Protein AF-G0HYM0-F1 (afdb_monomer_lite)

Secondary structure (DSSP, 8-state):
-HHHHHHHTT-PPPPHHHHHHHHHHHHHTTSEEEEEEE-STT--EEEEEEESS-HHHHHHHHHT-

Organism: Haloarcula hispanica (strain ATCC 33960 / DSM 4426 / JCM 8911 / NBRC 102182 / NCIMB 2187 / VKM B-1755) (NCBI:txid634497)

InterPro domains:
  IPR015163 Cdc6, C-terminal [PF09079] (1-61)
  IPR015163 Cdc6, C-terminal [cd08768] (2-58)
  IPR036388 Winged helix-like DNA-binding domain superfamily [G3DSA:1.10.10.10] (1-65)
  IPR036390 Winged helix DNA-binding domain superfamily [SSF46785] (1-62)

pLDDT: mean 94.92, std 5.61, range [61.78, 98.5]

Sequence (65 aa):
MYERLCESNGVDPLKVRRVRDLLSELAFLSLVEQERKGRGKGKGAHTVNQLVDDPEVVIKACKSA

Foldseek 3Di:
DQCVVCVVVVHDDDDPVVVVVVLVVCVVVLQWPKDWADPPPPPGIDIDIGGPDDPVVVVVVVVVD

Structure (mmCIF, N/CA/C/O backbone):
data_AF-G0HYM0-F1
#
_entry.id   AF-G0HYM0-F1
#
loop_
_atom_site.group_PDB
_atom_site.id
_atom_site.type_symbol
_atom_site.label_atom_id
_atom_site.label_alt_id
_atom_site.label_comp_id
_atom_site.label_asym_id
_atom_site.label_entity_id
_atom_site.label_seq_id
_atom_site.pdbx_PDB_ins_code
_atom_site.Cartn_x
_atom_site.Cartn_y
_atom_site.Cartn_z
_atom_site.occupancy
_atom_site.B_iso_or_equiv
_atom_site.auth_seq_id
_atom_site.auth_comp_id
_atom_site.auth_asym_id
_atom_site.auth_atom_id
_atom_site.pdbx_PDB_model_num
ATOM 1 N N . MET A 1 1 ? -6.496 8.168 -5.734 1.00 83.12 1 MET A N 1
ATOM 2 C CA . MET A 1 1 ? -7.484 7.376 -4.968 1.00 83.12 1 MET A CA 1
ATOM 3 C C . MET A 1 1 ? -7.398 7.697 -3.479 1.00 83.12 1 MET A C 1
ATOM 5 O O . MET A 1 1 ? -8.403 8.146 -2.961 1.00 83.12 1 MET A O 1
ATOM 9 N N . TYR A 1 2 ? -6.227 7.593 -2.833 1.00 94.25 2 TYR A N 1
ATOM 10 C CA . TYR A 1 2 ? -6.031 7.964 -1.415 1.00 94.25 2 TYR A CA 1
ATOM 11 C C . TYR A 1 2 ? -6.527 9.376 -1.043 1.00 94.25 2 TYR A C 1
ATOM 13 O O . TYR A 1 2 ? -7.411 9.500 -0.209 1.00 94.25 2 TYR A O 1
ATOM 21 N N . GLU A 1 3 ? -6.038 10.426 -1.710 1.00 95.25 3 GLU A N 1
ATOM 22 C CA . GLU A 1 3 ? -6.411 11.817 -1.376 1.00 95.25 3 GLU A CA 1
ATOM 23 C C . GLU A 1 3 ? -7.923 12.072 -1.494 1.00 95.25 3 GLU A C 1
ATOM 25 O O . GLU A 1 3 ? -8.505 12.727 -0.639 1.00 95.25 3 GLU A O 1
ATOM 30 N N . ARG A 1 4 ? -8.578 11.466 -2.497 1.00 95.75 4 ARG A N 1
ATOM 31 C CA . ARG A 1 4 ? -10.040 11.546 -2.667 1.00 95.75 4 ARG A CA 1
ATOM 32 C C . ARG A 1 4 ? -10.795 10.857 -1.526 1.00 95.75 4 ARG A C 1
ATOM 34 O O . ARG A 1 4 ? -11.858 11.321 -1.136 1.00 95.75 4 ARG A O 1
ATOM 41 N N . LEU A 1 5 ? -10.264 9.748 -1.002 1.00 95.94 5 LEU A N 1
ATOM 42 C CA . LEU A 1 5 ? -10.848 9.072 0.159 1.00 95.94 5 LEU A CA 1
ATOM 43 C C . LEU A 1 5 ? -10.721 9.943 1.412 1.00 95.94 5 LEU A C 1
ATOM 45 O O . LEU A 1 5 ? -11.706 10.085 2.131 1.00 95.94 5 LEU A O 1
ATOM 49 N N . CYS A 1 6 ? -9.560 10.563 1.639 1.00 97.06 6 CYS A N 1
ATOM 50 C CA . CYS A 1 6 ? -9.364 11.513 2.738 1.00 97.06 6 CYS A CA 1
ATOM 51 C C . CYS A 1 6 ? -10.372 12.668 2.671 1.00 97.06 6 CYS A C 1
ATOM 53 O O . CYS A 1 6 ? -11.085 12.915 3.640 1.00 97.06 6 CYS A O 1
ATOM 55 N N . GLU A 1 7 ? -10.515 13.284 1.496 1.00 96.12 7 GLU A N 1
ATOM 56 C CA . GLU A 1 7 ? -11.484 14.355 1.250 1.00 96.12 7 GLU A CA 1
ATOM 57 C C . GLU A 1 7 ? -12.927 13.908 1.542 1.00 96.12 7 GLU A C 1
ATOM 59 O O . GLU A 1 7 ? -13.630 14.562 2.307 1.00 96.12 7 GLU A O 1
ATOM 64 N N . SER A 1 8 ? -13.352 12.747 1.024 1.00 97.19 8 SER A N 1
ATOM 65 C CA . SER A 1 8 ? -14.708 12.220 1.268 1.00 97.19 8 SER A CA 1
ATOM 66 C C . SER A 1 8 ? -15.006 11.889 2.737 1.00 97.19 8 SER A C 1
ATOM 68 O O . SER A 1 8 ? -16.171 11.832 3.120 1.00 97.19 8 SER A O 1
ATOM 70 N N . ASN A 1 9 ? -13.969 11.682 3.557 1.00 96.00 9 ASN A N 1
ATOM 71 C CA . ASN A 1 9 ? -14.088 11.418 4.993 1.00 96.00 9 ASN A CA 1
ATOM 72 C C . ASN A 1 9 ? -13.797 12.664 5.853 1.00 96.00 9 ASN A C 1
ATOM 74 O O . ASN A 1 9 ? -13.778 12.557 7.076 1.00 96.00 9 ASN A O 1
ATOM 78 N N . GLY A 1 10 ? -13.565 13.834 5.243 1.00 96.88 10 GLY A N 1
ATOM 79 C CA . GLY A 1 10 ? -13.296 15.082 5.962 1.00 96.88 10 GLY A CA 1
ATOM 80 C C . GLY A 1 10 ? -11.984 15.081 6.752 1.00 96.88 10 GLY A C 1
ATOM 81 O O . GLY A 1 10 ? -11.899 15.746 7.782 1.00 96.88 10 GLY A O 1
ATOM 82 N N . VAL A 1 11 ? -10.980 14.319 6.304 1.00 97.25 11 VAL A N 1
ATOM 83 C CA . VAL A 1 11 ? -9.666 14.230 6.958 1.00 97.25 11 VAL A CA 1
ATOM 84 C C . VAL A 1 11 ? -8.557 14.785 6.071 1.00 97.25 11 VAL A C 1
ATOM 86 O O . VAL A 1 11 ? -8.574 14.615 4.850 1.00 97.25 11 VAL A O 1
ATOM 89 N N . ASP A 1 12 ? -7.554 15.402 6.694 1.00 97.50 12 ASP A N 1
ATOM 90 C CA . ASP A 1 12 ? -6.395 15.928 5.976 1.00 97.50 12 ASP A CA 1
ATOM 91 C C . ASP A 1 12 ? -5.519 14.786 5.425 1.00 97.50 12 ASP A C 1
ATOM 93 O O . ASP A 1 12 ? -5.153 13.863 6.165 1.00 97.50 12 ASP A O 1
ATOM 97 N N . PRO A 1 13 ? -5.134 14.822 4.135 1.00 97.75 13 PRO A N 1
ATOM 98 C CA . PRO A 1 13 ? -4.268 13.805 3.563 1.00 97.75 13 PRO A CA 1
ATOM 99 C C . PRO A 1 13 ? -2.845 13.910 4.122 1.00 97.75 13 PRO A C 1
ATOM 101 O O . PRO A 1 13 ? -2.269 14.991 4.272 1.00 97.75 13 PRO A O 1
ATOM 104 N N . LEU A 1 14 ? -2.219 12.756 4.357 1.00 97.56 14 LEU A N 1
ATOM 105 C CA . LEU A 1 14 ? -0.800 12.705 4.690 1.00 97.56 14 LEU A CA 1
ATOM 106 C C . LEU A 1 14 ? 0.055 13.127 3.492 1.00 97.56 14 LEU A C 1
ATOM 108 O O . LEU A 1 14 ? -0.280 12.890 2.330 1.00 97.56 14 LEU A O 1
ATOM 112 N N . LYS A 1 15 ? 1.247 13.666 3.776 1.00 96.88 15 LYS A N 1
ATOM 113 C CA . LYS A 1 15 ? 2.256 13.913 2.738 1.00 96.88 15 LYS A CA 1
ATOM 114 C C . LYS A 1 15 ? 2.582 12.613 2.006 1.00 96.88 15 LYS A C 1
ATOM 116 O O . LYS A 1 15 ? 2.800 11.579 2.636 1.00 96.88 15 LYS A O 1
ATOM 121 N N . VAL A 1 16 ? 2.780 12.700 0.691 1.00 95.00 16 VAL A N 1
ATOM 122 C CA . VAL A 1 16 ? 3.105 11.545 -0.166 1.00 95.00 16 VAL A CA 1
ATOM 123 C C . VAL A 1 16 ? 4.292 10.727 0.360 1.00 95.00 16 VAL A C 1
ATOM 125 O O . VAL A 1 16 ? 4.280 9.505 0.264 1.00 95.00 16 VAL A O 1
ATOM 128 N N . ARG A 1 17 ? 5.310 11.370 0.953 1.00 96.56 17 ARG A N 1
ATOM 129 C CA . ARG A 1 17 ? 6.429 10.652 1.584 1.00 96.56 17 ARG A CA 1
ATOM 130 C C . ARG A 1 17 ? 5.956 9.718 2.700 1.00 96.56 17 ARG A C 1
ATOM 132 O O . ARG A 1 17 ? 6.336 8.559 2.685 1.00 96.56 17 ARG A O 1
ATOM 139 N N . ARG A 1 18 ? 5.084 10.190 3.596 1.00 97.94 18 ARG A N 1
ATOM 140 C CA . ARG A 1 18 ? 4.573 9.364 4.694 1.00 97.94 18 ARG A CA 1
ATOM 141 C C . ARG A 1 18 ? 3.720 8.209 4.179 1.00 97.94 18 ARG A C 1
ATOM 143 O O . ARG A 1 18 ? 3.835 7.109 4.695 1.00 97.94 18 ARG A O 1
ATOM 150 N N . VAL A 1 19 ? 2.925 8.430 3.130 1.00 97.31 19 VAL A N 1
ATOM 151 C CA . VAL A 1 19 ? 2.168 7.350 2.474 1.00 97.31 19 VAL A CA 1
ATOM 152 C C . VAL A 1 19 ? 3.109 6.279 1.910 1.00 97.31 19 VAL A C 1
ATOM 154 O O . VAL A 1 19 ? 2.833 5.093 2.046 1.00 97.31 19 VAL A O 1
ATOM 157 N N . ARG A 1 20 ? 4.247 6.669 1.317 1.00 96.75 20 ARG A N 1
ATOM 158 C CA . ARG A 1 20 ? 5.264 5.707 0.858 1.00 96.75 20 ARG A CA 1
ATOM 159 C C . ARG A 1 20 ? 5.910 4.953 2.018 1.00 96.75 20 ARG A C 1
ATOM 161 O O . ARG A 1 20 ? 6.087 3.750 1.891 1.00 96.75 20 ARG A O 1
ATOM 168 N N . ASP A 1 21 ? 6.224 5.634 3.119 1.00 98.12 21 ASP A N 1
ATOM 169 C CA . ASP A 1 21 ? 6.785 4.988 4.312 1.00 98.12 21 ASP A CA 1
ATOM 170 C C . ASP A 1 21 ? 5.804 3.942 4.870 1.00 98.12 21 ASP A C 1
ATOM 172 O O . ASP A 1 21 ? 6.201 2.808 5.103 1.00 98.12 21 ASP A O 1
ATOM 176 N N . LEU A 1 22 ? 4.508 4.273 4.960 1.00 98.25 22 LEU A N 1
ATOM 177 C CA . LEU A 1 22 ? 3.456 3.330 5.366 1.00 98.25 22 LEU A CA 1
ATOM 178 C C . LEU A 1 22 ? 3.357 2.122 4.425 1.00 98.25 22 LEU A C 1
ATOM 180 O O . LEU A 1 22 ? 3.244 0.996 4.888 1.00 98.25 22 LEU A O 1
ATOM 184 N N . LEU A 1 23 ? 3.428 2.324 3.107 1.00 97.94 23 LEU A N 1
ATOM 185 C CA . LEU A 1 23 ? 3.419 1.213 2.148 1.00 97.94 23 LEU A CA 1
ATOM 186 C C . LEU A 1 23 ? 4.651 0.307 2.302 1.00 97.94 23 LEU A C 1
ATOM 188 O O . LEU A 1 23 ? 4.536 -0.905 2.153 1.00 97.94 23 LEU A O 1
ATOM 192 N N . SER A 1 24 ? 5.812 0.876 2.629 1.00 98.06 24 SER A N 1
ATOM 193 C CA . SER A 1 24 ? 7.016 0.103 2.950 1.00 98.06 24 SER A CA 1
ATOM 194 C C . SER A 1 24 ? 6.888 -0.648 4.279 1.00 98.06 24 SER A C 1
ATOM 196 O O . SER A 1 24 ? 7.317 -1.794 4.365 1.00 98.06 24 SER A O 1
ATOM 198 N N . GLU A 1 25 ? 6.278 -0.038 5.300 1.00 98.50 25 GLU A N 1
ATOM 199 C CA . GLU A 1 25 ? 5.967 -0.689 6.581 1.00 98.50 25 GLU A CA 1
ATOM 200 C C . GLU A 1 25 ? 4.996 -1.871 6.375 1.00 98.50 25 GLU A C 1
ATOM 202 O O . GLU A 1 25 ? 5.244 -2.966 6.873 1.00 98.50 25 GLU A O 1
ATOM 207 N N . LEU A 1 26 ? 3.938 -1.699 5.572 1.00 98.06 26 LEU A N 1
ATOM 208 C CA . LEU A 1 26 ? 3.013 -2.783 5.213 1.00 98.06 26 LEU A CA 1
ATOM 209 C C . LEU A 1 26 ? 3.712 -3.910 4.441 1.00 98.06 26 LEU A C 1
ATOM 211 O O . LEU A 1 26 ? 3.406 -5.081 4.661 1.00 98.06 26 LEU A O 1
ATOM 215 N N . ALA A 1 27 ? 4.655 -3.567 3.558 1.00 98.25 27 ALA A N 1
ATOM 216 C CA . ALA A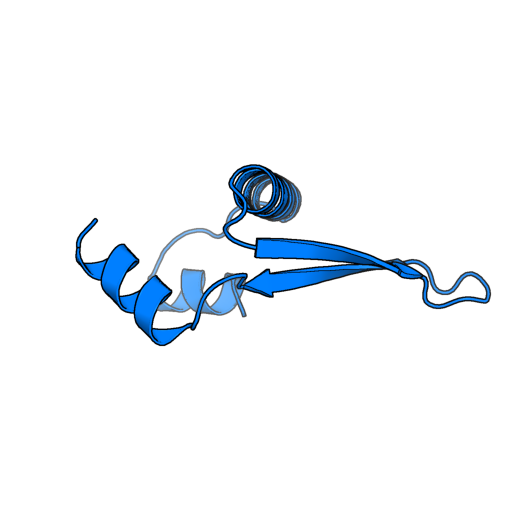 1 27 ? 5.441 -4.558 2.831 1.00 98.25 27 ALA A CA 1
ATOM 217 C C . ALA A 1 27 ? 6.376 -5.342 3.760 1.00 98.25 27 ALA A C 1
ATOM 219 O O . ALA A 1 27 ? 6.478 -6.560 3.654 1.00 98.25 27 ALA A O 1
ATOM 220 N N . PHE A 1 28 ? 7.005 -4.662 4.722 1.00 98.19 28 PHE A N 1
ATOM 221 C CA . PHE A 1 28 ? 7.804 -5.304 5.766 1.00 98.19 28 PHE A CA 1
ATOM 222 C C . PHE A 1 28 ? 6.978 -6.304 6.591 1.00 98.19 28 PHE A C 1
ATOM 224 O O . PHE A 1 28 ? 7.460 -7.388 6.910 1.00 98.19 28 PHE A O 1
ATOM 231 N N . LEU A 1 29 ? 5.715 -5.978 6.875 1.00 97.88 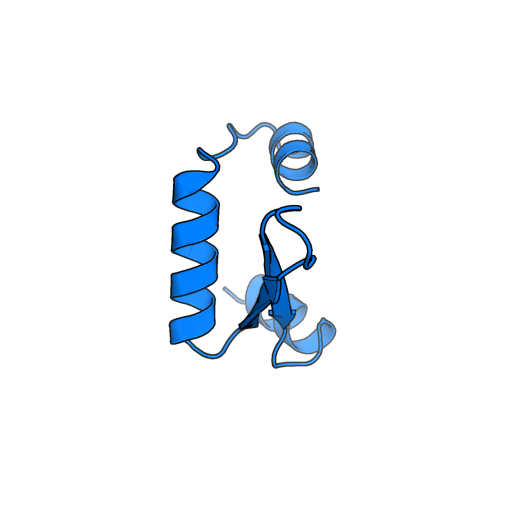29 LEU A N 1
ATOM 232 C CA . LEU A 1 29 ? 4.776 -6.860 7.576 1.00 97.88 29 LEU A CA 1
ATOM 233 C C . LEU A 1 29 ? 4.160 -7.952 6.687 1.00 97.88 29 LEU A C 1
ATOM 235 O O . LEU A 1 29 ? 3.303 -8.692 7.157 1.00 97.88 29 LEU A O 1
ATOM 239 N N . SER A 1 30 ? 4.585 -8.072 5.424 1.00 97.38 30 SER A N 1
ATOM 240 C CA . SER A 1 30 ? 4.046 -9.040 4.456 1.00 97.38 30 SER A CA 1
ATOM 241 C C . SER A 1 30 ? 2.534 -8.909 4.216 1.00 97.38 30 SER A C 1
ATOM 243 O O . SER A 1 30 ? 1.877 -9.882 3.868 1.00 97.38 30 SER A O 1
ATOM 245 N N . LEU A 1 31 ? 1.973 -7.706 4.381 1.00 97.56 31 LEU A N 1
ATOM 246 C CA . LEU A 1 31 ? 0.571 -7.417 4.042 1.00 97.56 31 LEU A CA 1
ATOM 247 C C . LEU A 1 31 ? 0.415 -7.017 2.571 1.00 97.56 31 LEU A C 1
ATOM 249 O O . LEU A 1 31 ? -0.631 -7.231 1.954 1.00 97.56 31 LEU A O 1
ATOM 253 N N . VAL A 1 32 ? 1.466 -6.423 2.003 1.00 98.25 32 VAL A N 1
ATOM 254 C CA . VAL A 1 32 ? 1.549 -6.093 0.581 1.00 98.25 32 VAL A CA 1
ATOM 255 C C . VAL A 1 32 ? 2.882 -6.546 0.001 1.00 98.25 32 VAL A C 1
ATOM 257 O O . VAL A 1 32 ? 3.916 -6.471 0.656 1.00 98.25 32 VAL A O 1
ATOM 260 N N . GLU A 1 33 ? 2.883 -6.941 -1.262 1.00 98.25 33 GLU A N 1
ATOM 261 C CA . GLU A 1 33 ? 4.098 -7.041 -2.057 1.00 98.25 33 GLU A CA 1
ATOM 262 C C . GLU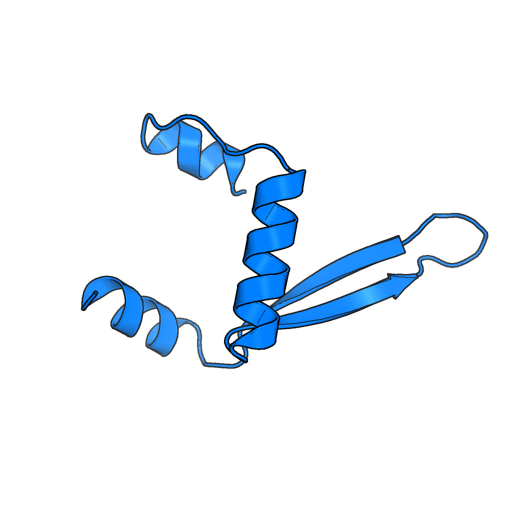 A 1 33 ? 4.387 -5.690 -2.703 1.00 98.25 33 GLU A C 1
ATOM 264 O O . GLU A 1 33 ? 3.503 -5.066 -3.299 1.00 98.25 33 GLU A O 1
ATOM 269 N N . GLN A 1 34 ? 5.635 -5.233 -2.597 1.00 97.94 34 GLN A N 1
ATOM 270 C CA . GLN A 1 34 ? 6.084 -3.981 -3.191 1.00 97.94 34 GLN A CA 1
ATOM 271 C C . GLN A 1 34 ? 7.146 -4.242 -4.263 1.00 97.94 34 GLN A C 1
ATOM 273 O O . GLN A 1 34 ? 8.229 -4.745 -3.975 1.00 97.94 34 GLN A O 1
ATOM 278 N N . GLU A 1 35 ? 6.870 -3.825 -5.499 1.00 97.12 35 GLU A N 1
ATOM 279 C CA . GLU A 1 35 ? 7.775 -3.999 -6.637 1.00 97.12 35 GLU A CA 1
ATOM 280 C C . GLU A 1 35 ? 8.128 -2.647 -7.270 1.00 97.12 35 GLU A C 1
ATOM 282 O O . GLU A 1 35 ? 7.256 -1.844 -7.620 1.00 97.12 35 GLU A O 1
ATOM 287 N N . ARG A 1 36 ? 9.424 -2.385 -7.477 1.00 94.56 36 ARG A N 1
ATOM 288 C CA . ARG A 1 36 ? 9.885 -1.197 -8.204 1.00 94.56 36 ARG A CA 1
ATOM 289 C C . ARG A 1 36 ? 10.026 -1.504 -9.695 1.00 94.56 36 ARG A C 1
ATOM 291 O O . ARG A 1 36 ? 10.989 -2.132 -10.119 1.00 94.56 36 ARG A O 1
ATOM 298 N N . LYS A 1 37 ? 9.122 -0.956 -10.509 1.00 94.56 37 LYS A N 1
ATOM 299 C CA . LYS A 1 37 ? 9.111 -1.118 -11.969 1.00 94.56 37 LYS A CA 1
ATOM 300 C C . LYS A 1 37 ? 9.776 0.058 -12.674 1.00 94.56 37 LYS A C 1
ATOM 302 O O . LYS A 1 37 ? 9.269 1.189 -12.680 1.00 94.56 37 LYS A O 1
ATOM 307 N N . GLY A 1 38 ? 10.911 -0.217 -13.313 1.00 91.94 38 GLY A N 1
ATOM 308 C CA . GLY A 1 38 ? 11.551 0.708 -14.247 1.00 91.94 38 GLY A CA 1
ATOM 309 C C . GLY A 1 38 ? 10.743 0.834 -15.540 1.00 91.94 38 GLY A C 1
ATOM 310 O O . GLY A 1 38 ? 10.227 -0.154 -16.051 1.00 91.94 38 GLY A O 1
ATOM 311 N N . ARG A 1 39 ? 10.636 2.045 -16.097 1.00 87.75 39 ARG A N 1
ATOM 312 C CA . ARG A 1 39 ? 9.942 2.285 -17.381 1.00 87.75 39 ARG A CA 1
ATOM 313 C C . ARG A 1 39 ? 10.879 2.287 -18.601 1.00 87.75 39 ARG A C 1
ATOM 315 O O . ARG A 1 39 ? 10.438 2.583 -19.710 1.00 87.75 39 ARG A O 1
ATOM 322 N N . GLY A 1 40 ? 12.161 1.962 -18.400 1.00 8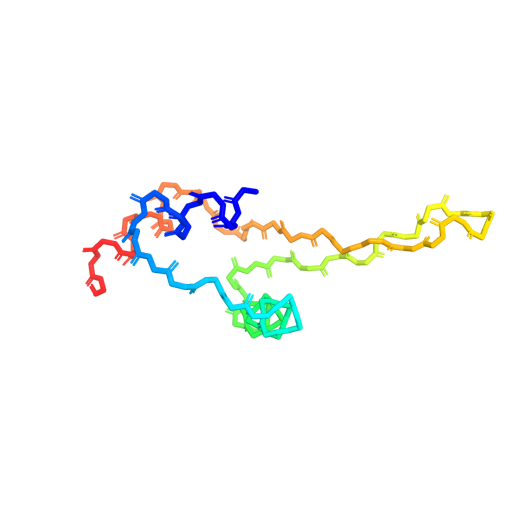7.69 40 GLY A N 1
ATOM 323 C CA . GLY A 1 40 ? 13.206 1.988 -19.432 1.00 87.69 40 GLY A CA 1
ATOM 324 C C . GLY A 1 40 ? 13.522 3.397 -19.959 1.00 87.69 40 GLY A C 1
ATOM 325 O O . GLY A 1 40 ? 12.856 4.367 -19.605 1.00 87.69 40 GLY A O 1
ATOM 326 N N . LYS A 1 41 ? 14.563 3.518 -20.800 1.00 83.06 41 LYS A N 1
ATOM 327 C CA . LYS A 1 41 ? 14.959 4.742 -21.544 1.00 83.06 41 LYS A CA 1
ATOM 328 C C . LYS A 1 41 ? 14.822 6.067 -20.760 1.00 83.06 41 LYS A C 1
ATOM 330 O O . LYS A 1 41 ? 14.245 7.024 -21.266 1.00 83.06 41 LYS A O 1
ATOM 335 N N . GLY A 1 42 ? 15.280 6.116 -19.508 1.00 85.38 42 GLY A N 1
ATOM 336 C CA . GLY A 1 42 ? 15.225 7.340 -18.695 1.00 85.38 42 GLY A CA 1
ATOM 337 C C . GLY A 1 42 ? 13.818 7.814 -18.292 1.00 85.38 42 GLY A C 1
ATOM 338 O O . GLY A 1 42 ? 13.689 8.879 -17.701 1.00 85.38 42 GLY A O 1
ATOM 339 N N . LYS A 1 43 ? 12.756 7.031 -18.528 1.00 88.88 43 LYS A N 1
ATOM 340 C CA . LYS A 1 43 ? 11.357 7.377 -18.191 1.00 88.88 43 LYS A CA 1
ATOM 341 C C . LYS A 1 43 ? 11.018 7.225 -16.700 1.00 88.88 43 LYS A C 1
ATOM 343 O O . LYS A 1 43 ? 9.848 7.154 -16.322 1.00 88.88 43 LYS A O 1
ATOM 348 N N . GLY A 1 44 ? 12.046 7.137 -15.861 1.00 91.75 44 GLY A N 1
ATOM 349 C CA . GLY A 1 44 ? 11.930 6.932 -14.426 1.00 91.75 44 GLY A CA 1
ATOM 350 C C . GLY A 1 44 ? 11.479 5.525 -14.032 1.00 91.75 44 GLY A C 1
ATOM 351 O O . GLY A 1 44 ? 11.548 4.557 -14.796 1.00 91.75 44 GLY A O 1
ATOM 352 N N . ALA A 1 45 ? 11.028 5.428 -12.788 1.00 92.00 45 ALA A N 1
ATOM 353 C CA . ALA A 1 45 ? 10.507 4.215 -12.182 1.00 92.00 45 ALA A CA 1
ATOM 354 C C . ALA A 1 45 ? 9.255 4.552 -11.374 1.00 92.00 45 ALA A C 1
ATOM 356 O O . ALA A 1 45 ? 9.059 5.693 -10.957 1.00 92.00 45 ALA A O 1
ATOM 357 N N . HIS A 1 46 ? 8.425 3.548 -11.141 1.00 93.38 46 HIS A N 1
ATOM 358 C CA . HIS A 1 46 ? 7.286 3.639 -10.241 1.00 93.38 46 HIS A CA 1
ATOM 359 C C . HIS A 1 46 ? 7.254 2.405 -9.351 1.00 93.38 46 HIS A C 1
ATOM 361 O O . HIS A 1 46 ? 7.844 1.378 -9.683 1.00 93.38 46 HIS A O 1
ATOM 367 N N . THR A 1 47 ? 6.580 2.528 -8.219 1.00 95.44 47 THR A N 1
ATOM 368 C CA . THR A 1 47 ? 6.397 1.429 -7.279 1.00 95.44 47 THR A CA 1
ATOM 369 C C . THR A 1 47 ? 4.975 0.915 -7.409 1.00 95.44 47 THR A C 1
ATOM 371 O O . THR A 1 47 ? 4.030 1.706 -7.417 1.00 95.44 47 THR A O 1
ATOM 374 N N . VAL A 1 48 ? 4.833 -0.397 -7.527 1.00 96.81 48 VAL A N 1
ATOM 375 C CA . VAL A 1 48 ? 3.558 -1.108 -7.488 1.00 96.81 48 VAL A CA 1
ATOM 376 C C . VAL A 1 48 ? 3.445 -1.764 -6.119 1.00 96.81 48 VAL A C 1
ATOM 378 O O . VAL A 1 48 ? 4.426 -2.317 -5.634 1.00 96.81 48 VAL A O 1
ATOM 381 N N . ASN A 1 49 ? 2.275 -1.654 -5.493 1.00 97.25 49 ASN A N 1
ATOM 382 C CA . ASN A 1 49 ? 1.958 -2.338 -4.242 1.00 97.25 49 ASN A CA 1
ATOM 383 C C . ASN A 1 49 ? 0.718 -3.198 -4.490 1.00 97.25 49 ASN A C 1
ATOM 385 O O . ASN A 1 49 ? -0.253 -2.691 -5.058 1.00 97.25 49 ASN A O 1
ATOM 389 N N . GLN A 1 50 ? 0.755 -4.462 -4.084 1.00 98.00 50 GLN A N 1
ATOM 390 C CA . GLN A 1 50 ? -0.331 -5.424 -4.263 1.00 98.00 50 GLN A CA 1
ATOM 391 C C . GLN A 1 50 ? -0.591 -6.155 -2.946 1.00 98.00 50 GLN A C 1
ATOM 393 O O . GLN A 1 50 ? 0.356 -6.438 -2.228 1.00 98.00 50 GLN A O 1
ATOM 398 N N . LEU A 1 51 ? -1.852 -6.432 -2.607 1.00 98.31 51 LEU A N 1
ATOM 399 C CA . LEU A 1 51 ? -2.178 -7.227 -1.418 1.00 98.31 51 LEU A CA 1
ATOM 400 C C . LEU A 1 51 ? -1.606 -8.645 -1.555 1.00 98.31 51 LEU A C 1
ATOM 402 O O . LEU A 1 51 ? -1.68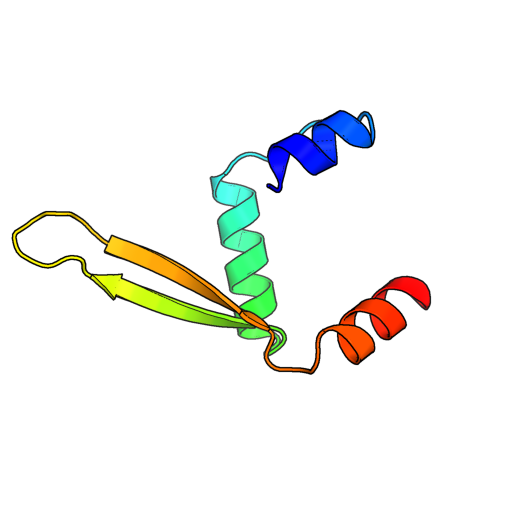9 -9.226 -2.637 1.00 98.31 51 LEU A O 1
ATOM 406 N N . VAL A 1 52 ? -1.043 -9.169 -0.465 1.00 98.12 52 VAL A N 1
ATOM 407 C CA . VAL A 1 52 ? -0.609 -10.575 -0.379 1.00 98.12 52 VAL A CA 1
ATOM 408 C C . VAL A 1 52 ? -1.824 -11.498 -0.251 1.00 98.12 52 VAL A C 1
ATOM 410 O O . VAL A 1 52 ? -1.908 -12.513 -0.937 1.00 98.12 52 VAL A O 1
ATOM 413 N N . ASP A 1 53 ? -2.784 -11.112 0.591 1.00 97.81 53 ASP A N 1
ATOM 414 C CA . ASP A 1 53 ? -4.010 -11.868 0.850 1.00 97.81 53 ASP A CA 1
ATOM 415 C C . ASP A 1 53 ? -5.189 -11.424 -0.031 1.00 97.81 53 ASP A C 1
ATOM 417 O O . ASP A 1 53 ? -5.189 -10.352 -0.646 1.00 97.81 53 ASP A O 1
ATOM 421 N N . ASP A 1 54 ? -6.242 -12.248 -0.044 1.00 97.81 54 ASP A N 1
ATOM 422 C CA . ASP A 1 54 ? -7.517 -11.926 -0.685 1.00 97.81 54 ASP A CA 1
ATOM 423 C C . ASP A 1 54 ? -8.109 -10.614 -0.112 1.00 97.81 54 ASP A C 1
ATOM 425 O O . ASP A 1 54 ? -8.212 -10.471 1.115 1.00 97.81 54 ASP A O 1
ATOM 429 N N . PRO A 1 55 ? -8.538 -9.657 -0.962 1.00 97.44 55 PRO A N 1
ATOM 430 C CA . PRO A 1 55 ? -9.132 -8.399 -0.518 1.00 97.44 55 PRO A CA 1
ATOM 431 C C . PRO A 1 55 ? -10.272 -8.555 0.498 1.00 97.44 55 PRO A C 1
ATOM 433 O O . PRO A 1 55 ? -10.367 -7.747 1.424 1.00 97.44 55 PRO A O 1
ATOM 436 N N . GLU A 1 56 ? -11.116 -9.582 0.370 1.00 97.62 56 GLU A N 1
ATOM 437 C CA . GLU A 1 56 ? -12.244 -9.810 1.282 1.00 97.62 56 GLU A CA 1
ATOM 438 C C . GLU A 1 56 ? -11.768 -10.172 2.695 1.00 97.62 56 GLU A C 1
ATOM 440 O O . GLU A 1 56 ? -12.348 -9.730 3.694 1.00 97.62 56 GLU A O 1
ATOM 445 N N . VAL A 1 57 ? -10.666 -10.922 2.801 1.00 96.75 57 VAL A N 1
ATOM 446 C CA . VAL A 1 57 ? -10.037 -11.263 4.085 1.00 96.75 57 VAL A CA 1
ATOM 447 C C . VAL A 1 57 ? -9.462 -10.009 4.740 1.00 96.75 57 VAL A C 1
ATOM 449 O O . VAL A 1 57 ? -9.717 -9.765 5.922 1.00 96.75 57 VAL A O 1
ATOM 452 N N . VAL A 1 58 ? -8.758 -9.173 3.971 1.00 96.44 58 VAL A N 1
ATOM 453 C CA . VAL A 1 58 ? -8.172 -7.917 4.468 1.00 96.44 58 VAL A CA 1
ATOM 454 C C . VAL A 1 58 ? -9.260 -6.955 4.951 1.00 96.44 58 VAL A C 1
ATOM 456 O O . VAL A 1 58 ? -9.170 -6.419 6.055 1.00 96.44 58 VAL A O 1
ATOM 459 N N . ILE A 1 59 ? -10.338 -6.785 4.178 1.00 96.69 59 ILE A N 1
ATOM 460 C CA . ILE A 1 59 ? -11.477 -5.940 4.563 1.00 96.69 59 ILE A CA 1
ATOM 461 C C . ILE A 1 59 ? -12.122 -6.449 5.854 1.00 96.69 59 ILE A C 1
ATOM 463 O O . ILE A 1 59 ? -12.451 -5.650 6.735 1.00 96.69 59 ILE A O 1
ATOM 467 N N . LYS A 1 60 ? -12.308 -7.769 5.987 1.00 97.00 60 LYS A N 1
ATOM 468 C CA . LYS A 1 60 ? -12.857 -8.369 7.207 1.00 97.00 60 LYS A CA 1
ATOM 469 C C . LYS A 1 60 ? -11.966 -8.084 8.418 1.00 97.00 60 LYS A C 1
ATOM 471 O O . LYS A 1 60 ? -12.497 -7.684 9.450 1.00 97.00 60 LYS A O 1
ATOM 476 N N . ALA A 1 61 ? -10.647 -8.225 8.278 1.00 95.19 61 ALA A N 1
ATOM 477 C CA . ALA A 1 61 ? -9.688 -7.944 9.346 1.00 95.19 61 ALA A CA 1
ATOM 478 C C . ALA A 1 61 ? -9.705 -6.466 9.778 1.00 95.19 61 ALA A C 1
ATOM 480 O O . ALA A 1 61 ? -9.725 -6.176 10.973 1.00 95.19 61 ALA A O 1
ATOM 481 N N . CYS A 1 62 ? -9.787 -5.527 8.828 1.00 94.25 62 CYS A N 1
ATOM 482 C CA . CYS A 1 62 ? -9.874 -4.094 9.132 1.00 94.25 62 CYS A CA 1
ATOM 483 C C . CYS A 1 62 ? -11.163 -3.700 9.867 1.00 94.25 62 CYS A C 1
ATOM 485 O O . CYS A 1 62 ? -11.151 -2.739 10.6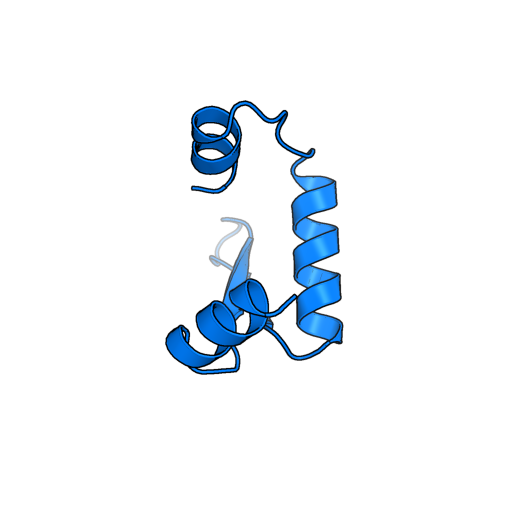25 1.00 94.25 62 CYS A O 1
ATOM 487 N N . LYS A 1 63 ? -12.278 -4.411 9.651 1.00 93.81 63 LYS A N 1
ATOM 488 C CA . LYS A 1 63 ? -13.549 -4.149 10.354 1.00 93.81 63 LYS A CA 1
ATOM 489 C C . LYS A 1 63 ? -13.575 -4.687 11.784 1.00 93.81 63 LYS A C 1
ATOM 491 O O . LYS A 1 63 ? -14.439 -4.287 12.557 1.00 93.81 63 LYS A O 1
ATOM 496 N N . SER A 1 64 ? -12.691 -5.628 12.106 1.00 84.56 64 SER A N 1
ATOM 497 C CA . SER A 1 64 ? -12.549 -6.192 13.452 1.00 84.56 64 SER A CA 1
ATOM 498 C C . SER A 1 64 ? -11.492 -5.492 14.312 1.00 84.56 64 SER A C 1
ATOM 500 O O . SER A 1 64 ? -11.311 -5.897 15.459 1.00 84.56 64 SER A O 1
ATOM 502 N N . ALA A 1 65 ? -10.780 -4.510 13.749 1.00 61.78 65 ALA A N 1
ATOM 503 C CA . ALA A 1 65 ? -9.721 -3.747 14.407 1.00 61.78 65 ALA A CA 1
ATOM 504 C C . ALA A 1 65 ? -10.253 -2.508 15.142 1.00 61.78 65 ALA A C 1
ATOM 506 O O . ALA A 1 65 ? -11.312 -1.980 14.731 1.00 61.78 65 ALA A O 1
#

Radius of gyration: 14.3 Å; chains: 1; bounding box: 30×28×36 Å